Protein AF-A0A353V3N3-F1 (afdb_monomer)

Foldseek 3Di:
DCCVVCLVVCVVVVHAAEDEDEPQPDDPCLPVVQVVQDQVPDPDDAWFRDHDDDRPNYHYAYVQNVLCVVQVWHKDFDDKADDDPSPIDTDMDIDDDPVSVVVVVVVVVVPPPPDDDDDDDDFLLDDFDPPDDPPDPVVRPPDPRTPSHNPDLVRDDPVPHPD

Mean predicted aligned error: 7.33 Å

Sequence (163 aa):
GTIGWSFGILSARGSHLIVPVGLEKLVPSVRDAARSCGQDTFYYCQGIKIGMIPVMNARVVTELDAFRILFDLEAVHVGGGGSSDSEGAVVVVASGDRERLDRAIALIESIKGEIALRPAKSLCTNCLPTILPANDEAARREVDSCMYRGKAEDELPPFMRGA

Solvent-accessible surface area (backbone atoms only — not comparable to full-atom values): 10470 Å² total; per-residue (Å²): 118,71,60,78,77,44,47,66,58,41,59,75,68,67,51,88,43,72,41,83,43,61,72,59,75,65,63,96,52,56,72,59,52,31,74,70,29,45,44,89,72,60,92,76,58,98,41,70,52,54,66,48,82,78,79,76,81,51,46,77,40,37,64,49,49,46,38,34,74,76,45,72,28,53,52,44,84,76,47,70,53,60,73,89,87,68,77,43,36,74,43,70,52,74,50,73,56,67,73,39,50,54,54,50,48,55,54,49,64,73,59,61,84,66,81,77,83,80,83,83,78,70,54,41,59,74,55,71,71,90,82,60,69,94,82,51,75,71,70,68,75,74,64,89,49,36,87,50,61,62,39,52,70,89,73,44,59,77,92,67,44,92,121

Nearest PDB structures (foldseek):
  4rww-assembly1_C  TM=6.274E-01  e=1.328E+00  Listeria monocytogenes EGD-e
  4rww-assembly1_A  TM=5.357E-01  e=1.243E+00  Listeria monocytogenes EGD-e
  1nn5-assembly1_A-2  TM=2.686E-01  e=8.490E+00  Homo sapiens
  1e98-assembly1_A-2  TM=2.685E-01  e=8.490E+00  Homo sapiens

pLDDT: mean 85.58, std 12.61, range [47.91, 98.25]

Structure (mmCIF, N/CA/C/O backbone):
data_AF-A0A353V3N3-F1
#
_entry.id   AF-A0A353V3N3-F1
#
loop_
_atom_site.group_PDB
_atom_site.id
_atom_site.type_symbol
_atom_site.label_atom_id
_atom_site.label_alt_id
_atom_site.label_comp_id
_atom_site.label_asym_id
_atom_site.label_entity_id
_atom_site.label_seq_id
_atom_site.pdbx_PDB_ins_code
_atom_site.Cartn_x
_atom_site.Cartn_y
_atom_site.Cartn_z
_atom_site.occupancy
_atom_site.B_iso_or_equiv
_atom_site.auth_seq_id
_atom_s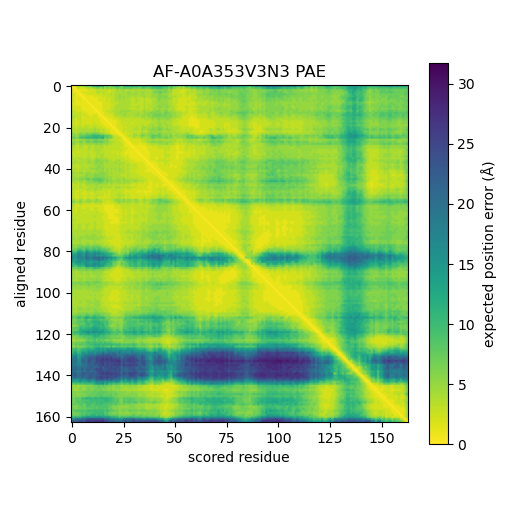ite.auth_comp_id
_atom_site.auth_asym_id
_atom_site.auth_atom_id
_atom_site.pdbx_PDB_model_num
ATOM 1 N N . GLY A 1 1 ? 13.397 -6.580 -2.408 1.00 65.06 1 GLY A N 1
ATOM 2 C CA . GLY A 1 1 ? 12.859 -6.808 -1.049 1.00 65.06 1 GLY A CA 1
ATOM 3 C C . GLY A 1 1 ? 13.120 -8.237 -0.609 1.00 65.06 1 GLY A C 1
ATOM 4 O O . GLY A 1 1 ? 13.292 -9.097 -1.466 1.00 65.06 1 GLY A O 1
ATOM 5 N N . THR A 1 2 ? 13.136 -8.502 0.698 1.00 82.88 2 THR A N 1
ATOM 6 C CA . THR A 1 2 ? 13.383 -9.839 1.283 1.00 82.88 2 THR A CA 1
ATOM 7 C C . THR A 1 2 ? 12.359 -10.889 0.850 1.00 82.88 2 THR A C 1
ATOM 9 O O . THR A 1 2 ? 12.711 -12.054 0.695 1.00 82.88 2 THR A O 1
ATOM 12 N N . ILE A 1 3 ? 11.116 -10.482 0.563 1.00 89.12 3 ILE A N 1
ATOM 13 C CA . ILE A 1 3 ? 10.049 -11.396 0.132 1.00 89.12 3 ILE A CA 1
ATOM 14 C C . ILE A 1 3 ? 10.410 -12.205 -1.120 1.00 89.12 3 ILE A C 1
ATOM 16 O O . ILE A 1 3 ? 10.065 -13.379 -1.185 1.00 89.12 3 ILE A O 1
ATOM 20 N N . GLY A 1 4 ? 11.167 -11.636 -2.067 1.00 86.69 4 GLY A N 1
ATOM 21 C CA . GLY A 1 4 ? 11.597 -12.356 -3.272 1.00 86.69 4 GLY A CA 1
ATOM 22 C C . GLY A 1 4 ? 12.472 -13.577 -2.965 1.00 86.69 4 GLY A C 1
ATOM 23 O O . GLY A 1 4 ? 12.375 -14.584 -3.655 1.00 86.69 4 GLY A O 1
ATOM 24 N N . TRP A 1 5 ? 13.260 -13.520 -1.886 1.00 86.94 5 TRP A N 1
ATOM 25 C CA . TRP A 1 5 ? 14.090 -14.636 -1.420 1.00 86.94 5 TRP A CA 1
ATOM 26 C C . TRP A 1 5 ? 13.285 -15.680 -0.638 1.00 86.94 5 TRP A C 1
ATOM 28 O O . TRP A 1 5 ? 13.573 -16.872 -0.710 1.00 86.94 5 TRP A O 1
ATOM 38 N N . SER A 1 6 ? 12.264 -15.245 0.101 1.00 90.44 6 SER A N 1
ATOM 39 C CA . SER A 1 6 ? 11.518 -16.107 1.028 1.00 90.44 6 SER A CA 1
ATOM 40 C C . SER A 1 6 ? 10.253 -16.725 0.428 1.00 90.44 6 SER A C 1
ATOM 42 O O . SER A 1 6 ? 9.777 -17.740 0.936 1.00 90.44 6 SER A O 1
ATOM 44 N N . PHE A 1 7 ? 9.686 -16.142 -0.632 1.00 91.19 7 PHE A N 1
ATOM 45 C CA . PHE A 1 7 ? 8.352 -16.495 -1.131 1.00 91.19 7 PHE A CA 1
ATOM 46 C C . PHE A 1 7 ? 8.221 -17.970 -1.530 1.00 91.19 7 PHE A C 1
ATOM 48 O O . PHE A 1 7 ? 7.246 -18.618 -1.147 1.00 91.19 7 PHE A O 1
ATOM 55 N N . GLY A 1 8 ? 9.217 -18.525 -2.229 1.00 91.25 8 GLY A N 1
ATOM 56 C CA . GLY A 1 8 ? 9.217 -19.941 -2.611 1.00 91.25 8 GLY A CA 1
ATOM 57 C C . GLY A 1 8 ? 9.209 -20.877 -1.399 1.00 91.25 8 GLY A C 1
ATOM 58 O O . GLY A 1 8 ? 8.432 -21.828 -1.359 1.00 91.25 8 GLY A O 1
ATOM 59 N N . ILE A 1 9 ? 10.007 -20.564 -0.371 1.00 92.88 9 ILE A N 1
ATOM 60 C CA . ILE A 1 9 ? 10.095 -21.354 0.868 1.00 92.88 9 ILE A CA 1
ATOM 61 C C . ILE A 1 9 ? 8.772 -21.299 1.639 1.00 92.88 9 ILE A C 1
ATOM 63 O O . ILE A 1 9 ? 8.261 -22.334 2.065 1.00 92.88 9 ILE A O 1
ATOM 67 N N . LEU A 1 10 ? 8.213 -20.098 1.813 1.00 92.88 10 LEU A N 1
ATOM 68 C CA . LEU A 1 10 ? 6.949 -19.891 2.524 1.00 92.88 10 LEU A CA 1
ATOM 69 C C . LEU A 1 10 ? 5.793 -20.617 1.827 1.00 92.88 10 LEU A C 1
ATOM 71 O O . LEU A 1 10 ? 5.006 -21.293 2.490 1.00 92.88 10 LEU A O 1
ATOM 75 N N . SER A 1 11 ? 5.743 -20.526 0.494 1.00 91.31 11 SER A N 1
ATOM 76 C CA . SER A 1 11 ? 4.727 -21.186 -0.330 1.00 91.31 11 SER A CA 1
ATOM 77 C C . SER A 1 11 ? 4.845 -22.707 -0.255 1.00 91.31 11 SER A C 1
ATOM 79 O O . SER A 1 11 ? 3.857 -23.382 0.014 1.00 91.31 11 SER A O 1
ATOM 81 N N . ALA A 1 12 ? 6.056 -23.253 -0.415 1.00 93.94 12 ALA A N 1
ATOM 82 C CA . ALA A 1 12 ? 6.297 -24.696 -0.367 1.00 93.94 12 ALA A CA 1
ATOM 83 C C . ALA A 1 12 ? 5.957 -25.312 1.000 1.00 93.94 12 ALA A C 1
ATOM 85 O O . ALA A 1 12 ? 5.525 -26.459 1.075 1.00 93.94 12 ALA A O 1
ATOM 86 N N . ARG A 1 13 ? 6.136 -24.550 2.085 1.00 94.31 13 ARG A N 1
ATOM 87 C CA . ARG A 1 13 ? 5.818 -24.990 3.451 1.00 94.31 13 ARG A CA 1
ATOM 88 C C . ARG A 1 13 ? 4.357 -24.777 3.849 1.00 94.31 13 ARG A C 1
ATOM 90 O O . ARG A 1 13 ? 3.992 -25.170 4.951 1.00 94.31 13 ARG A O 1
ATOM 97 N N . GLY A 1 14 ? 3.545 -24.119 3.020 1.00 91.75 14 GLY A N 1
ATOM 98 C CA . GLY A 1 14 ? 2.171 -23.758 3.383 1.00 91.75 14 GLY A CA 1
ATOM 99 C C . GLY A 1 14 ? 2.095 -22.786 4.568 1.00 91.75 14 GLY A C 1
ATOM 100 O O . GLY A 1 14 ? 1.180 -22.873 5.379 1.00 91.75 14 GLY A O 1
ATOM 101 N N . SER A 1 15 ? 3.074 -21.885 4.708 1.00 92.56 15 SER A N 1
ATOM 102 C CA . SER A 1 15 ? 3.115 -20.938 5.831 1.00 92.56 15 SER A CA 1
ATOM 103 C C . SER A 1 15 ? 1.974 -19.919 5.754 1.00 92.56 15 SER A C 1
ATOM 105 O O . SER A 1 15 ? 1.699 -19.364 4.689 1.00 92.56 15 SER A O 1
ATOM 107 N N . HIS A 1 16 ? 1.355 -19.610 6.896 1.00 92.94 16 HIS A N 1
ATOM 108 C CA . HIS A 1 16 ? 0.362 -18.538 7.004 1.00 92.94 16 HIS A CA 1
ATOM 109 C C . HIS A 1 16 ? 1.052 -17.171 7.035 1.00 92.94 16 HIS A C 1
ATOM 111 O O . HIS A 1 16 ? 1.404 -16.655 8.094 1.00 92.94 16 HIS A O 1
ATOM 117 N N . LEU A 1 17 ? 1.273 -16.594 5.856 1.00 93.00 17 LEU A N 1
ATOM 118 C CA . LEU A 1 17 ? 1.915 -15.294 5.715 1.00 93.00 17 LEU A CA 1
ATOM 119 C C . LEU A 1 17 ? 0.907 -14.165 5.969 1.00 93.00 17 LEU A C 1
ATOM 121 O O . LEU A 1 17 ? -0.080 -14.043 5.246 1.00 93.00 17 LEU A O 1
ATOM 125 N N . ILE A 1 18 ? 1.173 -13.324 6.968 1.00 93.94 18 ILE A N 1
ATOM 126 C CA . ILE A 1 18 ? 0.438 -12.077 7.211 1.00 93.94 18 ILE A CA 1
ATOM 127 C C . ILE A 1 18 ? 1.280 -10.926 6.670 1.00 93.94 18 ILE A C 1
ATOM 129 O O . ILE A 1 18 ? 2.464 -10.829 6.990 1.00 93.94 18 ILE A O 1
ATOM 133 N N . VAL A 1 19 ? 0.679 -10.071 5.844 1.00 92.69 19 VAL A N 1
ATOM 134 C CA . VAL A 1 19 ? 1.364 -8.931 5.227 1.00 92.69 19 VAL A CA 1
ATOM 135 C C . VAL A 1 19 ? 0.638 -7.651 5.627 1.00 92.69 19 VAL A C 1
ATOM 137 O O . VAL A 1 19 ? -0.490 -7.443 5.168 1.00 92.69 19 VAL A O 1
ATOM 140 N N . PRO A 1 20 ? 1.247 -6.796 6.469 1.00 92.50 20 PRO A N 1
ATOM 141 C CA . PRO A 1 20 ? 0.730 -5.457 6.680 1.00 92.50 20 PRO A CA 1
ATOM 142 C C . PRO A 1 20 ? 0.895 -4.660 5.383 1.00 92.50 20 PRO A C 1
ATOM 144 O O . PRO A 1 20 ? 1.979 -4.639 4.795 1.00 92.50 20 PRO A O 1
ATOM 147 N N . VAL A 1 21 ? -0.185 -4.043 4.914 1.00 90.56 21 VAL A N 1
ATOM 148 C CA . VAL A 1 21 ? -0.184 -3.213 3.707 1.00 90.56 21 VAL A CA 1
ATOM 149 C C . VAL A 1 21 ? -0.812 -1.884 4.057 1.00 90.56 21 VAL A C 1
ATOM 151 O O . VAL A 1 21 ? -1.990 -1.838 4.401 1.00 90.56 21 VAL A O 1
ATOM 154 N N . GLY A 1 22 ? -0.012 -0.830 3.949 1.00 89.94 22 GLY A N 1
ATOM 155 C CA . GLY A 1 22 ? -0.508 0.522 4.101 1.00 89.94 22 GLY A CA 1
ATOM 156 C C . GLY A 1 22 ? -1.373 0.931 2.910 1.00 89.94 22 GLY A C 1
ATOM 157 O O . GLY A 1 22 ? -1.076 0.600 1.751 1.00 89.94 22 GLY A O 1
ATOM 158 N N . LEU A 1 23 ? -2.477 1.617 3.193 1.00 91.31 23 LEU A N 1
ATOM 159 C CA . LEU A 1 23 ? -3.432 2.063 2.180 1.00 91.31 23 LEU A CA 1
ATOM 160 C C . LEU A 1 23 ? -2.858 3.134 1.237 1.00 91.31 23 LEU A C 1
ATOM 162 O O . LEU A 1 23 ? -3.406 3.332 0.152 1.00 91.31 23 LEU A O 1
ATOM 166 N N . GLU A 1 24 ? -1.737 3.774 1.582 1.00 87.25 24 GLU A N 1
ATOM 167 C CA . GLU A 1 24 ? -1.011 4.708 0.712 1.00 87.25 24 GLU A CA 1
ATOM 168 C C . GLU A 1 24 ? -0.352 4.012 -0.486 1.00 87.25 24 GLU A C 1
ATOM 170 O O . GLU A 1 24 ? -0.141 4.630 -1.528 1.00 87.25 24 GLU A O 1
ATOM 175 N N . LYS A 1 25 ? -0.066 2.710 -0.366 1.00 79.19 25 LYS A N 1
ATOM 176 C CA . LYS A 1 25 ? 0.526 1.869 -1.423 1.00 79.19 25 LYS A CA 1
ATOM 177 C C . LYS A 1 25 ? -0.513 0.969 -2.105 1.00 79.19 25 LYS A C 1
ATOM 179 O O . LYS A 1 25 ? -0.161 -0.049 -2.706 1.00 79.19 25 LYS A O 1
ATOM 184 N N . LEU A 1 26 ? -1.799 1.312 -2.000 1.00 82.81 26 LEU A N 1
ATOM 185 C CA . LEU A 1 26 ? -2.898 0.490 -2.498 1.00 82.81 26 LEU A CA 1
ATOM 186 C C . 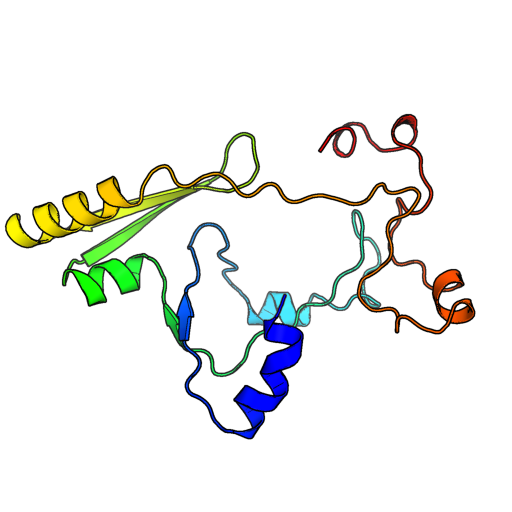LEU A 1 26 ? -2.874 0.355 -4.029 1.00 82.81 26 LEU A C 1
ATOM 188 O O . LEU A 1 26 ? -2.976 1.334 -4.764 1.00 82.81 26 LEU A O 1
ATOM 192 N N . VAL A 1 27 ? -2.851 -0.892 -4.506 1.00 88.75 27 VAL A N 1
ATOM 193 C CA . VAL A 1 27 ? -3.125 -1.249 -5.905 1.00 88.75 27 VAL A CA 1
ATOM 194 C C . VAL A 1 27 ? -4.519 -1.885 -5.969 1.00 88.75 27 VAL A C 1
ATOM 196 O O . VAL A 1 27 ? -4.665 -3.037 -5.557 1.00 88.75 27 VAL A O 1
ATOM 199 N N . PRO A 1 28 ? -5.551 -1.189 -6.487 1.00 86.75 28 PRO A N 1
ATOM 200 C CA . PRO A 1 28 ? -6.933 -1.683 -6.449 1.00 86.75 28 PRO A CA 1
ATOM 201 C C . PRO A 1 28 ? -7.145 -3.014 -7.184 1.00 86.75 28 PRO A C 1
ATOM 203 O O . PRO A 1 28 ? -7.986 -3.819 -6.792 1.00 86.75 28 PRO A O 1
ATOM 206 N N . SER A 1 29 ? -6.373 -3.266 -8.245 1.00 91.69 29 SER A N 1
ATOM 207 C CA . SER A 1 29 ? -6.508 -4.431 -9.126 1.00 91.69 29 SER A CA 1
ATOM 208 C C . SER A 1 29 ? -5.196 -5.213 -9.254 1.00 91.69 29 SER A C 1
ATOM 210 O O . SER A 1 29 ? -4.657 -5.394 -10.344 1.00 91.69 29 SER A O 1
ATOM 212 N N . VAL A 1 30 ? -4.678 -5.730 -8.131 1.00 91.06 30 VAL A N 1
ATOM 213 C CA . VAL A 1 30 ? -3.390 -6.463 -8.070 1.00 91.06 30 VAL A CA 1
ATOM 214 C C . VAL A 1 30 ? -3.260 -7.539 -9.156 1.00 91.06 30 VAL A C 1
ATOM 216 O O . VAL A 1 30 ? -2.209 -7.667 -9.779 1.00 91.06 30 VAL A O 1
ATOM 219 N N . ARG A 1 31 ? -4.324 -8.310 -9.415 1.00 91.19 31 ARG A N 1
ATOM 220 C CA . ARG A 1 31 ? -4.304 -9.387 -10.418 1.00 91.19 31 ARG A CA 1
ATOM 221 C C . ARG A 1 31 ? -4.094 -8.863 -11.838 1.00 91.19 31 ARG A C 1
ATOM 223 O O . ARG A 1 31 ? -3.344 -9.470 -12.600 1.00 91.19 31 ARG A O 1
ATOM 230 N N . ASP A 1 32 ? -4.757 -7.771 -12.194 1.00 94.81 32 ASP A N 1
ATOM 231 C CA . ASP A 1 32 ? -4.674 -7.207 -13.541 1.00 94.81 32 ASP A CA 1
ATOM 232 C C . ASP A 1 32 ? -3.382 -6.410 -13.721 1.00 94.81 32 ASP A C 1
ATOM 234 O O . ASP A 1 32 ? -2.738 -6.523 -14.765 1.00 94.81 32 ASP A O 1
ATOM 238 N N . ALA A 1 33 ? -2.928 -5.720 -12.671 1.00 93.75 33 ALA A N 1
ATOM 239 C CA . ALA A 1 33 ? -1.601 -5.118 -12.625 1.00 93.75 33 ALA A CA 1
ATOM 240 C C . ALA A 1 33 ? -0.500 -6.175 -12.841 1.00 93.75 33 ALA A C 1
ATOM 242 O O . ALA A 1 33 ? 0.350 -5.999 -13.708 1.00 93.75 33 ALA A O 1
ATOM 243 N N . ALA A 1 34 ? -0.564 -7.324 -12.153 1.00 93.81 34 ALA A N 1
ATOM 244 C CA . ALA A 1 34 ? 0.404 -8.411 -12.333 1.00 93.81 34 ALA A CA 1
ATOM 245 C C . ALA A 1 34 ? 0.435 -8.945 -13.772 1.00 93.81 34 ALA A C 1
ATOM 247 O O . ALA A 1 34 ? 1.503 -9.166 -14.331 1.00 93.81 34 ALA A O 1
ATOM 248 N N . ARG A 1 35 ? -0.738 -9.131 -14.389 1.00 93.75 35 ARG A N 1
ATOM 249 C CA . ARG A 1 35 ? -0.853 -9.603 -15.780 1.00 93.75 35 ARG A CA 1
ATOM 250 C C . ARG A 1 35 ? -0.311 -8.611 -16.802 1.00 93.75 35 ARG A C 1
ATOM 252 O O . ARG A 1 35 ? 0.132 -9.030 -17.864 1.00 93.75 35 ARG A O 1
ATOM 259 N N . SER A 1 36 ? -0.380 -7.322 -16.488 1.00 93.81 36 SER A N 1
ATOM 260 C CA . SER A 1 36 ? 0.045 -6.244 -17.385 1.00 93.81 36 SER A CA 1
ATOM 261 C C . SER A 1 36 ? 1.539 -5.927 -17.261 1.00 93.81 36 SER A C 1
ATOM 263 O O . SER A 1 36 ? 2.093 -5.246 -18.119 1.00 93.81 36 SER A O 1
ATOM 265 N N . CYS A 1 37 ? 2.195 -6.416 -16.205 1.00 91.62 37 CYS A N 1
ATOM 266 C CA . CYS A 1 37 ? 3.576 -6.087 -15.871 1.00 91.62 37 CYS A CA 1
ATOM 267 C C . CYS A 1 37 ? 4.547 -7.233 -16.185 1.00 91.62 37 CYS A C 1
ATOM 269 O O . CYS A 1 37 ? 4.905 -8.022 -15.305 1.00 91.62 37 CYS A O 1
ATOM 271 N N . GLY A 1 38 ? 5.022 -7.273 -17.433 1.00 89.38 38 GLY A N 1
ATOM 272 C CA . GLY A 1 38 ? 6.161 -8.078 -17.875 1.00 89.38 38 GLY A CA 1
ATOM 273 C C . GLY A 1 38 ? 7.304 -7.177 -18.344 1.00 89.38 38 GLY A C 1
ATOM 274 O O . GLY A 1 38 ? 7.132 -6.380 -19.262 1.00 89.38 38 GLY A O 1
ATOM 275 N N . GLN A 1 39 ? 8.486 -7.301 -17.738 1.00 88.12 39 GLN A N 1
ATOM 276 C CA . GLN A 1 39 ? 9.615 -6.406 -18.037 1.00 88.12 39 GLN A CA 1
ATOM 277 C C . GLN A 1 39 ? 10.009 -6.399 -19.528 1.00 88.12 39 GLN A C 1
ATOM 279 O O . GLN A 1 39 ? 10.385 -5.356 -20.051 1.00 88.12 39 GLN A O 1
ATOM 284 N N . ASP A 1 40 ? 9.842 -7.524 -20.227 1.00 87.75 40 ASP A N 1
ATOM 285 C CA . ASP A 1 40 ? 10.186 -7.670 -21.648 1.00 87.75 40 ASP A CA 1
ATOM 286 C C . ASP A 1 40 ? 9.001 -7.404 -22.592 1.00 87.75 40 ASP A C 1
ATOM 288 O O . ASP A 1 40 ? 9.148 -7.462 -23.810 1.00 87.75 40 ASP A O 1
ATOM 292 N N . THR A 1 41 ? 7.812 -7.113 -22.055 1.00 90.31 41 THR A N 1
ATOM 293 C CA . THR A 1 41 ? 6.585 -6.943 -22.852 1.00 90.31 41 THR A CA 1
ATOM 294 C C . THR A 1 41 ? 6.231 -5.482 -23.112 1.00 90.31 41 THR A C 1
ATOM 296 O O . THR A 1 41 ? 5.299 -5.196 -23.862 1.00 90.31 41 THR A O 1
ATOM 299 N N . PHE A 1 42 ? 6.935 -4.536 -22.487 1.00 90.88 42 PHE A N 1
ATOM 300 C CA . PHE A 1 42 ? 6.639 -3.115 -22.634 1.00 90.88 42 PHE A CA 1
ATOM 301 C C . PHE A 1 42 ? 7.217 -2.527 -23.922 1.00 90.88 42 PHE A C 1
ATOM 303 O O . PHE A 1 42 ? 8.420 -2.600 -24.165 1.00 90.88 42 PHE A O 1
ATOM 310 N N . TYR A 1 43 ? 6.370 -1.833 -24.685 1.00 91.44 43 TYR A N 1
ATOM 311 C CA . TYR A 1 43 ? 6.808 -0.963 -25.782 1.00 91.44 43 TYR A CA 1
ATOM 312 C C . TYR A 1 43 ? 7.537 0.289 -25.266 1.00 91.44 43 TYR A C 1
ATOM 314 O O . TYR A 1 43 ? 8.541 0.714 -25.829 1.00 91.44 43 TYR A O 1
ATOM 322 N N . TYR A 1 44 ? 7.038 0.873 -24.174 1.00 90.94 44 TYR A N 1
ATOM 323 C CA . TYR A 1 44 ? 7.575 2.088 -23.571 1.00 90.94 44 TYR A CA 1
ATOM 324 C C . TYR A 1 44 ? 7.496 1.998 -22.047 1.00 90.94 44 TYR A C 1
ATOM 326 O O . TYR A 1 44 ? 6.479 1.577 -21.499 1.00 90.94 44 TYR A O 1
ATOM 334 N N . CYS A 1 45 ? 8.566 2.405 -21.365 1.00 89.31 45 CYS A N 1
ATOM 335 C CA . CYS A 1 45 ? 8.627 2.483 -19.911 1.00 89.31 45 CYS A CA 1
ATOM 336 C C . CYS A 1 45 ? 9.461 3.701 -19.507 1.00 89.31 45 CYS A C 1
ATOM 338 O O . CYS A 1 45 ? 10.583 3.879 -19.987 1.00 89.31 45 CYS A O 1
ATOM 340 N N . GLN A 1 46 ? 8.920 4.539 -18.624 1.00 88.00 46 GLN A N 1
ATOM 341 C CA . GLN A 1 46 ? 9.659 5.665 -18.061 1.00 88.00 46 GLN A CA 1
ATOM 342 C C . GLN A 1 46 ? 10.601 5.154 -16.972 1.00 88.00 46 GLN A C 1
ATOM 344 O O . GLN A 1 46 ? 10.217 5.005 -15.816 1.00 88.00 46 GLN A O 1
ATOM 349 N N . GLY A 1 47 ? 11.848 4.888 -17.356 1.00 86.94 47 GLY A N 1
ATOM 350 C CA . GLY A 1 47 ? 12.863 4.351 -16.454 1.00 86.94 47 GLY A CA 1
ATOM 351 C C . GLY A 1 47 ? 13.059 2.851 -16.627 1.00 86.94 47 GLY A C 1
ATOM 352 O O . GLY A 1 47 ? 13.095 2.354 -17.752 1.00 86.94 47 GLY A O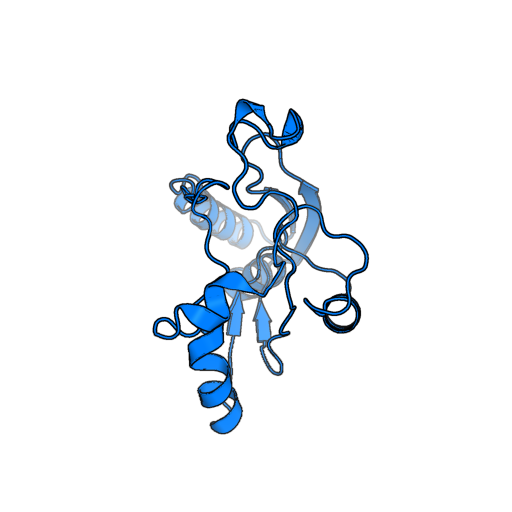 1
ATOM 353 N N . ILE A 1 48 ? 13.275 2.153 -15.511 1.00 86.44 48 ILE A N 1
ATOM 354 C CA . ILE A 1 48 ? 13.591 0.724 -15.510 1.00 86.44 48 ILE A CA 1
ATOM 355 C C . ILE A 1 48 ? 12.326 -0.080 -15.818 1.00 86.44 48 ILE A C 1
ATOM 357 O O . ILE A 1 48 ? 11.311 0.081 -15.144 1.00 86.44 48 ILE A O 1
ATOM 361 N N . LYS A 1 49 ? 12.408 -0.986 -16.793 1.00 87.94 49 LYS A N 1
ATOM 362 C CA . LYS A 1 49 ? 11.360 -1.976 -17.066 1.00 87.94 49 LYS A CA 1
ATOM 363 C C . LYS A 1 49 ? 11.258 -2.948 -15.886 1.00 87.94 49 LYS A C 1
ATOM 365 O O . LYS A 1 49 ? 12.264 -3.529 -15.482 1.00 87.94 49 LYS A O 1
ATOM 370 N N . ILE A 1 50 ? 10.055 -3.133 -15.338 1.00 87.88 50 ILE A N 1
ATOM 371 C CA . ILE A 1 50 ? 9.822 -3.971 -14.149 1.00 87.88 50 ILE A CA 1
ATOM 372 C C . ILE A 1 50 ? 8.850 -5.123 -14.413 1.00 87.88 50 ILE A C 1
ATOM 374 O O . ILE A 1 50 ? 7.892 -4.998 -15.167 1.00 87.88 50 ILE A O 1
ATOM 378 N N . GLY A 1 51 ? 9.066 -6.252 -13.744 1.00 89.62 51 GLY A N 1
ATOM 379 C CA . GLY A 1 51 ? 8.048 -7.290 -13.586 1.00 89.62 51 GLY A CA 1
ATOM 380 C C . GLY A 1 51 ? 7.296 -7.122 -12.267 1.00 89.62 51 GLY A C 1
ATOM 381 O O . GLY A 1 51 ? 7.827 -6.552 -11.312 1.00 89.62 51 GLY A O 1
ATOM 382 N N . MET A 1 52 ? 6.079 -7.655 -12.188 1.00 91.19 52 MET A N 1
ATOM 383 C CA . MET A 1 52 ? 5.303 -7.690 -10.947 1.00 91.19 52 MET A CA 1
ATOM 384 C C . MET A 1 52 ? 5.036 -9.133 -10.523 1.00 91.19 52 MET A C 1
ATOM 386 O O . MET A 1 52 ? 4.416 -9.902 -11.252 1.00 91.19 52 MET A O 1
ATOM 390 N N . ILE A 1 53 ? 5.475 -9.492 -9.315 1.00 90.62 53 ILE A N 1
ATOM 391 C CA . ILE A 1 53 ? 5.220 -10.806 -8.716 1.00 90.62 53 ILE A CA 1
ATOM 392 C C . ILE A 1 53 ? 4.212 -10.619 -7.577 1.00 90.62 53 ILE A C 1
ATOM 394 O O . ILE A 1 53 ? 4.587 -10.092 -6.526 1.00 90.62 53 ILE A O 1
ATOM 398 N N . PRO A 1 54 ? 2.939 -11.018 -7.751 1.00 89.94 54 PRO A N 1
ATOM 399 C CA . PRO A 1 54 ? 1.977 -10.976 -6.662 1.00 89.94 54 PRO A CA 1
ATOM 400 C C . PRO A 1 54 ? 2.304 -12.064 -5.631 1.00 89.94 54 PRO A C 1
ATOM 402 O O . PRO A 1 54 ? 2.532 -13.226 -5.975 1.00 89.94 54 PRO A O 1
ATOM 405 N N . VAL A 1 55 ? 2.300 -11.694 -4.350 1.00 90.62 55 VAL A N 1
ATOM 406 C CA . VAL A 1 55 ? 2.444 -12.651 -3.247 1.00 90.62 55 VAL A CA 1
ATOM 407 C C . VAL A 1 55 ? 1.114 -13.372 -3.064 1.00 90.62 55 VAL A C 1
ATOM 409 O O . VAL A 1 55 ? 0.161 -12.835 -2.502 1.00 90.62 55 VAL A O 1
ATOM 412 N N . MET A 1 56 ? 1.049 -14.598 -3.568 1.00 85.00 56 MET A N 1
ATOM 413 C CA . MET A 1 56 ? -0.141 -15.436 -3.456 1.00 85.00 56 MET A CA 1
ATOM 414 C C . MET A 1 56 ? -0.254 -16.025 -2.043 1.00 85.00 56 MET A C 1
ATOM 416 O O . MET A 1 56 ? 0.755 -16.291 -1.394 1.00 85.00 56 MET A O 1
ATOM 420 N N . ASN A 1 57 ? -1.485 -16.260 -1.580 1.00 84.75 57 ASN A N 1
ATOM 421 C CA . ASN A 1 57 ? -1.791 -16.884 -0.283 1.00 84.75 57 ASN A CA 1
ATOM 422 C C . ASN A 1 57 ? -1.377 -16.078 0.970 1.00 84.75 57 ASN A C 1
ATOM 424 O O . ASN A 1 57 ? -1.321 -16.624 2.072 1.00 84.75 57 ASN A O 1
ATOM 428 N N . ALA A 1 58 ? -1.106 -14.780 0.821 1.00 91.19 58 ALA A N 1
ATOM 429 C CA . ALA A 1 58 ? -0.915 -13.874 1.948 1.00 91.19 58 ALA A CA 1
ATOM 430 C C . ALA A 1 58 ? -2.256 -13.361 2.491 1.00 91.19 58 ALA A C 1
ATOM 432 O O . ALA A 1 58 ? -3.151 -12.990 1.729 1.00 91.19 58 ALA A O 1
ATOM 433 N N . ARG A 1 59 ? -2.368 -13.264 3.818 1.00 93.50 59 ARG A N 1
ATOM 434 C CA . ARG A 1 59 ? -3.423 -12.500 4.484 1.00 93.50 59 ARG A CA 1
ATOM 435 C C . ARG A 1 59 ? -2.980 -11.047 4.592 1.00 93.50 59 ARG A C 1
ATOM 437 O O . ARG A 1 59 ? -2.104 -10.724 5.393 1.00 93.50 59 ARG A O 1
ATOM 444 N N . VAL A 1 60 ? -3.595 -10.189 3.790 1.00 92.56 60 VAL A N 1
ATOM 445 C CA . VAL A 1 60 ? -3.396 -8.741 3.879 1.00 92.56 60 VAL A CA 1
ATOM 446 C C . VAL A 1 60 ? -4.073 -8.218 5.144 1.00 92.56 60 VAL A C 1
ATOM 448 O O . VAL A 1 60 ? -5.191 -8.623 5.464 1.00 92.56 60 VAL A O 1
ATOM 451 N N . VAL A 1 61 ? -3.373 -7.347 5.865 1.00 95.44 61 VAL A N 1
ATOM 452 C CA . VAL A 1 61 ? -3.901 -6.584 6.999 1.00 95.44 61 VAL A CA 1
ATOM 453 C C . VAL A 1 61 ? -3.627 -5.117 6.711 1.00 95.44 61 VAL A C 1
ATOM 455 O O . VAL A 1 61 ? -2.472 -4.722 6.569 1.00 95.44 61 VAL A O 1
ATOM 458 N N . THR A 1 62 ? -4.687 -4.330 6.590 1.00 95.25 62 THR A N 1
ATOM 459 C CA . THR A 1 62 ? -4.600 -2.878 6.369 1.00 95.25 62 THR A CA 1
ATOM 460 C C . THR A 1 62 ? -4.750 -2.110 7.679 1.00 95.25 62 THR A C 1
ATOM 462 O O . THR A 1 62 ? -5.065 -2.695 8.717 1.00 95.25 62 THR A O 1
ATOM 465 N N . GLU A 1 63 ? -4.589 -0.791 7.653 1.00 94.38 63 GLU A N 1
ATOM 466 C CA . GLU A 1 63 ? -4.875 0.069 8.803 1.00 94.38 63 GLU A CA 1
ATOM 467 C C . GLU A 1 63 ? -6.322 -0.096 9.285 1.00 94.38 63 GLU A C 1
ATOM 469 O O . GLU A 1 63 ? -6.563 -0.119 10.489 1.00 94.38 63 GLU A O 1
ATOM 474 N N . LEU A 1 64 ? -7.283 -0.297 8.375 1.00 96.12 64 LEU A N 1
ATOM 475 C CA . LEU A 1 64 ? -8.689 -0.527 8.740 1.00 96.12 64 LEU A CA 1
ATOM 476 C C . LEU A 1 64 ? -8.856 -1.830 9.530 1.00 96.12 64 LEU A C 1
ATOM 478 O O . LEU A 1 64 ? -9.563 -1.875 10.538 1.00 96.12 64 LEU A O 1
ATOM 482 N N . ASP A 1 65 ? -8.157 -2.888 9.110 1.00 96.75 65 ASP A N 1
ATOM 483 C CA . ASP A 1 65 ? -8.109 -4.136 9.867 1.00 96.75 65 ASP A CA 1
ATOM 484 C C . ASP A 1 65 ? -7.419 -3.949 11.214 1.00 96.75 65 ASP A C 1
ATOM 486 O O . ASP A 1 65 ? -7.868 -4.527 12.200 1.00 96.75 65 ASP A O 1
ATOM 490 N N . ALA A 1 66 ? -6.358 -3.142 11.279 1.00 96.00 66 ALA A N 1
ATOM 491 C CA . ALA A 1 66 ? -5.658 -2.853 12.524 1.00 96.00 66 ALA A CA 1
ATOM 492 C C . ALA A 1 66 ? -6.571 -2.140 13.534 1.00 96.00 66 ALA A C 1
ATOM 494 O O . ALA A 1 66 ? -6.612 -2.554 14.692 1.00 96.00 66 ALA A O 1
ATOM 495 N N . PHE A 1 67 ? -7.367 -1.151 13.104 1.00 97.38 67 PHE A N 1
ATOM 496 C CA . PHE A 1 67 ? -8.367 -0.499 13.961 1.00 97.38 67 PHE A CA 1
ATOM 497 C C . PHE A 1 67 ? -9.360 -1.505 14.550 1.00 97.38 67 PHE A C 1
ATOM 499 O O . PHE A 1 67 ? -9.610 -1.511 15.759 1.00 97.38 67 PHE A O 1
ATOM 506 N N . ARG A 1 68 ? -9.869 -2.409 13.711 1.00 97.31 68 ARG A N 1
ATOM 507 C CA . ARG A 1 68 ? -10.795 -3.461 14.134 1.00 97.31 68 ARG A CA 1
ATOM 508 C C . ARG A 1 68 ? -10.136 -4.473 15.075 1.00 97.31 68 ARG A C 1
ATOM 510 O O . ARG A 1 68 ? -10.714 -4.825 16.093 1.00 97.31 68 ARG A O 1
ATOM 517 N N . ILE A 1 69 ? -8.935 -4.951 14.754 1.00 97.19 69 ILE A N 1
ATOM 518 C CA . ILE A 1 69 ? -8.241 -6.009 15.508 1.00 97.19 69 ILE A CA 1
ATOM 519 C C . ILE A 1 69 ? -7.745 -5.502 16.867 1.00 97.19 69 ILE A C 1
ATOM 521 O O . ILE A 1 69 ? -7.850 -6.224 17.856 1.00 97.19 69 ILE A O 1
ATOM 525 N N . LEU A 1 70 ? -7.184 -4.291 16.921 1.00 96.88 70 LEU A N 1
ATOM 526 C CA . LEU A 1 70 ? -6.525 -3.769 18.121 1.00 96.88 70 LEU A CA 1
ATOM 527 C C . LEU A 1 70 ? -7.487 -3.037 19.059 1.00 96.88 70 LEU A C 1
ATOM 529 O O . LEU A 1 70 ? -7.276 -3.040 20.273 1.00 96.88 70 LEU A O 1
ATOM 533 N N . PHE A 1 71 ? -8.530 -2.405 18.516 1.00 97.44 71 PHE A N 1
ATOM 534 C CA . PHE A 1 71 ? -9.397 -1.512 19.288 1.00 97.44 71 PHE A CA 1
ATOM 535 C C . PHE A 1 71 ? -10.885 -1.846 19.202 1.00 97.44 71 PHE A C 1
ATOM 537 O O . PHE A 1 71 ? -11.655 -1.252 19.955 1.00 97.44 71 PHE A O 1
ATOM 544 N N . ASP A 1 72 ? -11.281 -2.788 18.338 1.00 97.69 72 ASP A N 1
ATOM 545 C CA . ASP A 1 72 ? -12.685 -3.094 18.035 1.00 97.69 72 ASP A CA 1
ATOM 546 C C . ASP A 1 72 ? -13.455 -1.826 17.612 1.00 97.69 72 ASP A C 1
ATOM 548 O O . ASP A 1 72 ? -14.519 -1.499 18.142 1.00 97.69 72 ASP A O 1
ATOM 552 N N . LEU A 1 73 ? -12.837 -1.060 16.702 1.00 98.19 73 LEU A N 1
ATOM 553 C CA . LEU A 1 73 ? -13.379 0.159 16.096 1.00 98.19 73 LEU A CA 1
ATOM 554 C C . LEU A 1 73 ? -13.743 -0.081 14.628 1.00 98.19 73 LEU A C 1
ATOM 556 O O . LEU A 1 73 ? -13.035 -0.793 13.910 1.00 98.19 73 LEU A O 1
ATOM 560 N N . GLU A 1 74 ? -14.812 0.568 14.170 1.00 97.56 74 GLU A N 1
ATOM 561 C CA . GLU A 1 74 ? -15.131 0.653 12.745 1.00 97.56 74 GLU A CA 1
ATOM 562 C C . GLU A 1 74 ? -14.295 1.770 12.118 1.00 97.56 74 GLU A C 1
ATOM 564 O O . GLU A 1 74 ? -14.275 2.889 12.628 1.00 97.56 74 GLU A O 1
ATOM 569 N N . ALA A 1 75 ? -13.596 1.473 11.022 1.00 97.44 75 ALA A N 1
ATOM 570 C CA . ALA A 1 75 ? -12.721 2.420 10.347 1.00 97.44 75 ALA A CA 1
ATOM 571 C C . ALA A 1 75 ? -13.023 2.478 8.848 1.00 97.44 75 ALA A C 1
ATOM 573 O O . ALA A 1 75 ? -13.131 1.449 8.181 1.00 97.44 75 ALA A O 1
ATOM 574 N N . VAL A 1 76 ? -13.105 3.697 8.317 1.00 97.31 76 VAL A N 1
ATOM 575 C CA . VAL A 1 76 ? -13.367 3.977 6.904 1.00 97.31 76 VAL A CA 1
ATOM 576 C C . VAL A 1 76 ? -12.221 4.805 6.335 1.00 97.31 76 VAL A C 1
ATOM 578 O O . VAL A 1 76 ? -11.869 5.856 6.872 1.00 97.31 76 VAL A O 1
ATOM 581 N N . HIS A 1 77 ? -11.648 4.344 5.225 1.00 95.06 77 HIS A N 1
ATOM 582 C CA . HIS A 1 77 ? -10.677 5.110 4.449 1.00 95.06 77 HIS A CA 1
ATOM 583 C C . HIS A 1 77 ? -11.411 6.212 3.674 1.00 95.06 77 HIS A C 1
ATOM 585 O O . HIS A 1 77 ? -12.229 5.911 2.807 1.00 95.06 77 HIS A O 1
ATOM 591 N N . VAL A 1 78 ? -11.147 7.480 4.001 1.00 95.38 78 VAL A N 1
ATOM 592 C CA . VAL A 1 78 ? -11.867 8.633 3.423 1.00 95.38 78 VAL A CA 1
ATOM 593 C C . VAL A 1 78 ? -11.023 9.462 2.463 1.00 95.38 78 VAL A C 1
ATOM 595 O O . VAL A 1 78 ? -11.559 10.268 1.706 1.00 95.38 78 VAL A O 1
ATOM 598 N N . GLY A 1 79 ? -9.709 9.269 2.465 1.00 90.88 79 GLY A N 1
ATOM 599 C CA . GLY A 1 79 ? -8.826 9.939 1.527 1.00 90.88 79 GLY A CA 1
ATOM 600 C C . GLY A 1 79 ? -7.406 9.419 1.620 1.00 90.88 79 GLY A C 1
ATOM 601 O O . GLY A 1 79 ? -6.966 8.975 2.675 1.00 90.88 79 GLY A O 1
ATOM 602 N N . GLY A 1 80 ? -6.685 9.526 0.515 1.00 88.75 80 GLY A N 1
ATOM 603 C CA . GLY A 1 80 ? -5.260 9.262 0.450 1.00 88.75 80 GLY A CA 1
ATOM 604 C C . GLY A 1 80 ? -4.609 10.203 -0.553 1.00 88.75 80 GLY A C 1
ATOM 605 O O . GLY A 1 80 ? -5.275 10.748 -1.434 1.00 88.75 80 GLY A O 1
ATOM 606 N N . GLY A 1 81 ? -3.313 10.426 -0.402 1.00 83.25 81 GLY A N 1
ATOM 607 C CA . GLY A 1 81 ? -2.548 11.311 -1.275 1.00 83.25 81 GLY A CA 1
ATOM 608 C C . GLY A 1 81 ? -1.199 11.650 -0.670 1.00 83.25 81 GLY A C 1
ATOM 609 O O . GLY A 1 81 ? -0.971 11.383 0.495 1.00 83.25 81 GLY A O 1
ATOM 610 N N . GLY A 1 82 ? -0.291 12.233 -1.439 1.00 75.81 82 GLY A N 1
ATOM 611 C CA . GLY A 1 82 ? 1.018 12.654 -0.945 1.00 75.81 82 GLY A CA 1
ATOM 612 C C . GLY A 1 82 ? 1.365 14.032 -1.481 1.00 75.81 82 GLY A C 1
ATOM 613 O O . GLY A 1 82 ? 1.042 14.355 -2.623 1.00 75.81 82 GLY A O 1
ATOM 614 N N . SER A 1 83 ? 2.024 14.839 -0.659 1.00 66.62 83 SER A N 1
ATOM 615 C CA . SER A 1 83 ? 2.721 16.052 -1.088 1.00 66.62 83 SER A CA 1
ATOM 616 C C . SER A 1 83 ? 4.212 15.886 -0.804 1.00 66.62 83 SER A C 1
ATOM 618 O O . SER A 1 83 ? 4.563 15.127 0.093 1.00 66.62 83 SER A O 1
ATOM 620 N N . SER A 1 84 ? 5.057 16.583 -1.567 1.00 67.56 84 SER A N 1
ATOM 621 C CA . SER A 1 84 ? 6.526 16.540 -1.482 1.00 67.56 84 SER A CA 1
ATOM 622 C C . SER A 1 84 ? 7.144 15.148 -1.698 1.00 67.56 84 SER A C 1
ATOM 624 O O . SER A 1 84 ? 7.185 14.677 -2.831 1.00 67.56 84 SER A O 1
ATOM 626 N N . ASP A 1 85 ? 7.618 14.499 -0.641 1.00 66.75 85 ASP A N 1
ATOM 627 C CA . ASP A 1 85 ? 8.584 13.391 -0.570 1.00 66.75 85 ASP A CA 1
ATOM 628 C C . ASP A 1 85 ? 8.080 12.083 -1.215 1.00 66.75 85 ASP A C 1
ATOM 630 O O . ASP A 1 85 ? 8.769 11.071 -1.218 1.00 66.75 85 ASP A O 1
ATOM 634 N N . SER A 1 86 ? 6.862 12.093 -1.766 1.00 66.75 86 SER A N 1
ATOM 635 C CA . SER A 1 86 ? 6.185 10.954 -2.401 1.00 66.75 86 SER A CA 1
ATOM 636 C C . SER A 1 86 ? 5.916 9.758 -1.477 1.00 66.75 86 SER A C 1
ATOM 638 O O 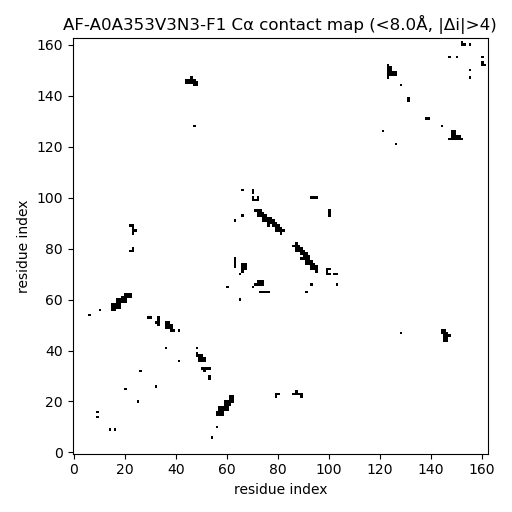. SER A 1 86 ? 5.548 8.688 -1.955 1.00 66.75 86 SER A O 1
ATOM 640 N N . GLU A 1 87 ? 6.006 9.948 -0.158 1.00 74.62 87 GLU A N 1
ATOM 641 C CA . GLU A 1 87 ? 5.745 8.909 0.853 1.00 74.62 87 GLU A CA 1
ATOM 642 C C . GLU A 1 87 ? 4.252 8.563 1.009 1.00 74.62 87 GLU A C 1
ATOM 644 O O . GLU A 1 87 ? 3.901 7.530 1.577 1.00 74.62 87 GLU A O 1
ATOM 649 N N . GLY A 1 88 ? 3.364 9.395 0.452 1.00 80.31 88 GLY A N 1
ATOM 650 C CA . GLY A 1 88 ? 1.918 9.228 0.574 1.00 80.31 88 GLY A CA 1
ATOM 651 C C . GLY A 1 88 ? 1.399 9.496 1.993 1.00 80.31 88 GLY A C 1
ATOM 652 O O . GLY A 1 88 ? 2.144 9.700 2.946 1.00 80.31 88 GLY A O 1
ATOM 653 N N . ALA A 1 89 ? 0.083 9.553 2.123 1.00 86.50 89 ALA A N 1
ATOM 654 C CA . ALA A 1 89 ? -0.650 9.779 3.356 1.00 86.50 89 ALA A CA 1
ATOM 655 C C . ALA A 1 89 ? -2.032 9.139 3.228 1.00 86.50 89 ALA A C 1
ATOM 657 O O . ALA A 1 89 ? -2.581 9.014 2.129 1.00 86.50 89 ALA A O 1
ATOM 658 N N . VAL A 1 90 ? -2.591 8.765 4.375 1.00 91.19 90 VAL A N 1
ATOM 659 C CA . VAL A 1 90 ? -3.900 8.125 4.504 1.00 91.19 90 VAL A CA 1
ATOM 660 C C . VAL A 1 90 ? -4.716 8.903 5.529 1.00 91.19 90 VAL A C 1
ATOM 662 O O . VAL A 1 90 ? -4.213 9.290 6.585 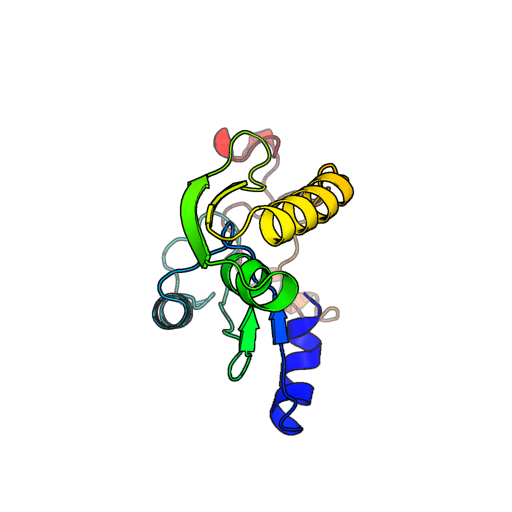1.00 91.19 90 VAL A O 1
ATOM 665 N N . VAL A 1 91 ? -5.988 9.120 5.220 1.00 93.25 91 VAL A N 1
ATOM 666 C CA . VAL A 1 91 ? -6.980 9.749 6.088 1.00 93.25 91 VAL A CA 1
ATOM 667 C C . VAL A 1 91 ? -8.060 8.718 6.393 1.00 93.25 91 VAL A C 1
ATOM 669 O O . VAL A 1 91 ? -8.728 8.202 5.493 1.00 93.25 91 VAL A O 1
ATOM 672 N N . VAL A 1 92 ? -8.229 8.418 7.679 1.00 95.44 92 VAL A N 1
ATOM 673 C CA . VAL A 1 92 ? -9.165 7.408 8.182 1.00 95.44 92 VAL A CA 1
ATOM 674 C C . VAL A 1 92 ? -10.130 8.061 9.161 1.00 95.44 92 VAL A C 1
ATOM 676 O O . VAL A 1 92 ? -9.713 8.827 10.028 1.00 95.44 92 VAL A O 1
ATOM 679 N N . VAL A 1 93 ? -11.415 7.733 9.043 1.00 97.75 93 VAL A N 1
ATOM 680 C CA . VAL A 1 93 ? -12.430 8.035 10.058 1.00 97.75 93 VAL A CA 1
ATOM 681 C C . VAL A 1 93 ? -12.675 6.769 10.864 1.00 97.75 93 VAL A C 1
ATOM 683 O O . VAL A 1 93 ? -13.059 5.753 10.291 1.00 97.75 93 VAL A O 1
ATOM 686 N N . ALA A 1 94 ? -12.460 6.831 12.177 1.00 97.62 94 ALA A N 1
ATOM 687 C CA . ALA A 1 94 ? -12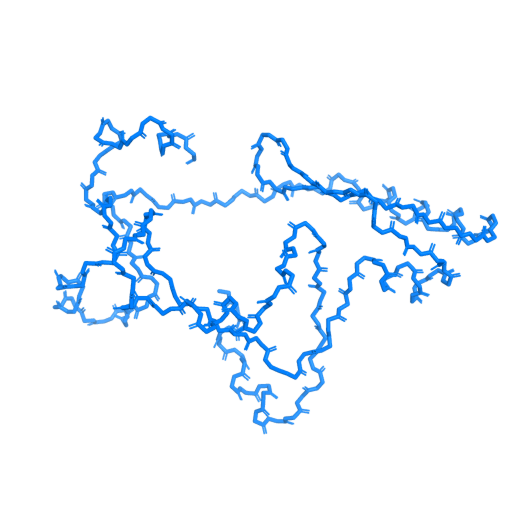.757 5.742 13.103 1.00 97.62 94 ALA A CA 1
ATOM 688 C C . ALA A 1 94 ? -13.960 6.103 13.986 1.00 97.62 94 ALA A C 1
ATOM 690 O O . ALA A 1 94 ? -14.073 7.240 14.445 1.00 97.62 94 ALA A O 1
ATOM 691 N N . SER A 1 95 ? -14.855 5.145 14.221 1.00 98.00 95 SER A N 1
ATOM 692 C CA . SER A 1 95 ? -16.074 5.304 15.022 1.00 98.00 95 SER A CA 1
ATOM 693 C C . SER A 1 95 ? -16.204 4.183 16.055 1.00 98.00 95 SER A C 1
ATOM 695 O O . SER A 1 95 ? -15.881 3.027 15.778 1.00 98.00 95 SER A O 1
ATOM 697 N N . GLY A 1 96 ? -16.677 4.528 17.254 1.00 97.31 96 GLY A N 1
ATOM 698 C CA . GLY A 1 96 ? -16.924 3.587 18.345 1.00 97.31 96 GLY A CA 1
ATOM 699 C C . GLY A 1 96 ? -16.983 4.272 19.710 1.00 97.31 96 GLY A C 1
ATOM 700 O O . GLY A 1 96 ? -17.080 5.496 19.799 1.00 97.31 96 GLY A O 1
ATOM 701 N N . ASP A 1 97 ? -16.921 3.475 20.776 1.00 97.88 97 ASP A N 1
ATOM 702 C CA . ASP A 1 97 ? -16.993 3.975 22.150 1.00 97.88 97 ASP A CA 1
ATOM 703 C C . ASP A 1 97 ? -15.784 4.840 22.516 1.00 97.88 97 ASP A C 1
ATOM 705 O O . ASP A 1 97 ? -14.645 4.551 22.133 1.00 97.88 97 ASP A O 1
ATOM 709 N N . ARG A 1 98 ? -16.018 5.859 23.350 1.00 98.00 98 ARG A N 1
ATOM 710 C CA . ARG A 1 98 ? -14.988 6.807 23.797 1.00 98.00 98 ARG A CA 1
ATOM 711 C C . ARG A 1 98 ? -13.740 6.118 24.347 1.00 98.00 98 ARG A C 1
ATOM 713 O O . ARG A 1 98 ? -12.638 6.457 23.948 1.00 98.00 98 ARG A O 1
ATOM 720 N N . GLU A 1 99 ? -13.903 5.124 25.214 1.00 98.12 99 GLU A N 1
ATOM 721 C CA . GLU A 1 99 ? -12.772 4.417 25.828 1.00 98.12 99 GLU A CA 1
ATOM 722 C C . GLU A 1 99 ? -11.888 3.714 24.786 1.00 98.12 99 GLU A C 1
ATOM 724 O O . GLU A 1 99 ? -10.666 3.668 24.922 1.00 98.12 99 GLU A O 1
ATOM 729 N N . ARG A 1 100 ? -12.492 3.173 23.721 1.00 98.12 100 ARG A N 1
ATOM 730 C CA . ARG A 1 100 ? -11.771 2.514 22.623 1.00 98.12 100 ARG A CA 1
ATOM 731 C C . ARG A 1 100 ? -11.058 3.539 21.747 1.00 98.12 100 ARG A C 1
ATOM 733 O O . ARG A 1 100 ? -9.906 3.314 21.380 1.00 98.12 100 ARG A O 1
ATOM 740 N N . LEU A 1 101 ? -11.721 4.662 21.464 1.00 98.25 101 LEU A N 1
ATOM 741 C CA . LEU A 1 101 ? -11.146 5.792 20.733 1.00 98.25 101 LEU A CA 1
ATOM 742 C C . LEU A 1 101 ? -9.952 6.391 21.481 1.00 98.25 101 LEU A C 1
ATOM 744 O O . LEU A 1 101 ? -8.895 6.560 20.882 1.00 98.25 101 LEU A O 1
ATOM 748 N N . ASP A 1 102 ? -10.074 6.623 22.788 1.00 98.25 102 ASP A N 1
ATOM 749 C CA . ASP A 1 102 ? -9.005 7.186 23.619 1.00 98.25 102 ASP A CA 1
ATOM 750 C C . ASP A 1 102 ? -7.760 6.275 23.610 1.00 98.25 102 ASP A C 1
ATOM 752 O O . ASP A 1 102 ? -6.634 6.756 23.464 1.00 98.25 102 ASP A O 1
ATOM 756 N N . ARG A 1 103 ? -7.944 4.944 23.669 1.00 98.12 103 ARG A N 1
ATOM 757 C CA . ARG A 1 103 ? -6.836 3.979 23.517 1.00 98.12 103 ARG A CA 1
ATOM 758 C C . ARG A 1 103 ? -6.202 4.017 22.128 1.00 98.12 103 ARG A C 1
ATOM 760 O O . ARG A 1 103 ? -4.977 3.947 22.025 1.00 98.12 103 ARG A O 1
ATOM 767 N N . ALA A 1 104 ? -7.015 4.102 21.075 1.00 97.44 104 ALA A N 1
ATOM 768 C CA . ALA A 1 104 ? -6.520 4.172 19.705 1.00 97.44 104 ALA A CA 1
ATOM 769 C C . ALA A 1 104 ? -5.695 5.445 19.478 1.00 97.44 104 ALA A C 1
ATOM 771 O O . ALA A 1 104 ? -4.579 5.364 18.968 1.00 97.44 104 ALA A O 1
ATOM 772 N N . ILE A 1 105 ? -6.201 6.596 19.931 1.00 97.06 105 ILE A N 1
ATOM 773 C CA . ILE A 1 105 ? -5.511 7.889 19.866 1.00 97.06 105 ILE A CA 1
ATOM 774 C C . ILE A 1 105 ? -4.172 7.808 20.600 1.00 97.06 105 ILE A C 1
ATOM 776 O O . ILE A 1 105 ? -3.147 8.156 20.023 1.00 97.06 105 ILE A O 1
ATOM 780 N N . ALA A 1 106 ? -4.154 7.284 21.830 1.00 97.19 106 ALA A N 1
ATOM 781 C CA . ALA A 1 106 ? -2.925 7.174 22.611 1.00 97.19 106 ALA A CA 1
ATOM 782 C C . ALA A 1 106 ? -1.83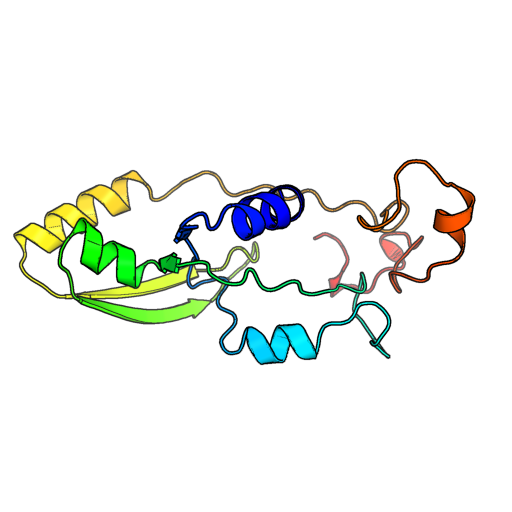5 6.352 21.896 1.00 97.19 106 ALA A C 1
ATOM 784 O O . ALA A 1 106 ? -0.675 6.766 21.878 1.00 97.19 106 ALA A O 1
ATOM 785 N N . LEU A 1 107 ? -2.189 5.216 21.275 1.00 96.12 107 LEU A N 1
ATOM 786 C CA . LEU A 1 107 ? -1.215 4.421 20.520 1.00 96.12 107 LEU A CA 1
ATOM 787 C C . LEU A 1 107 ? -0.755 5.149 19.252 1.00 96.12 107 LEU A C 1
ATOM 789 O O . LEU A 1 107 ? 0.443 5.199 18.985 1.00 96.12 107 LEU A O 1
ATOM 793 N N . ILE A 1 108 ? -1.685 5.717 18.483 1.00 93.94 108 ILE A N 1
ATOM 794 C CA . ILE A 1 108 ? -1.379 6.384 17.212 1.00 93.94 108 ILE A CA 1
ATOM 795 C C . ILE A 1 108 ? -0.457 7.588 17.433 1.00 93.94 108 ILE A C 1
A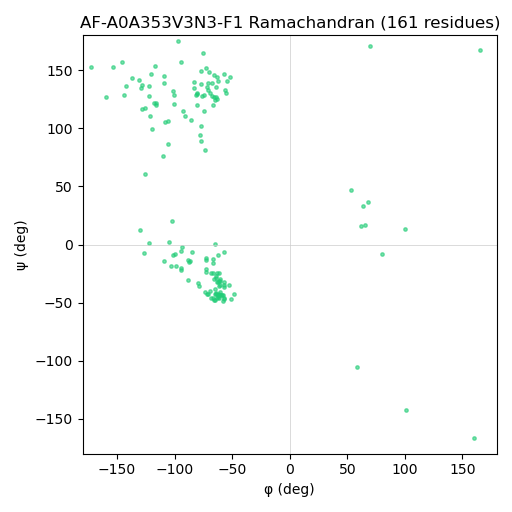TOM 797 O O . ILE A 1 108 ? 0.534 7.734 16.721 1.00 93.94 108 ILE A O 1
ATOM 801 N N . GLU A 1 109 ? -0.733 8.421 18.434 1.00 94.50 109 GLU A N 1
ATOM 802 C CA . GLU A 1 109 ? 0.125 9.563 18.775 1.00 94.50 109 GLU A CA 1
ATOM 803 C C . GLU A 1 109 ? 1.516 9.117 19.251 1.00 94.50 109 GLU A C 1
ATOM 805 O O . GLU A 1 109 ? 2.495 9.817 19.015 1.00 94.50 109 GLU A O 1
ATOM 810 N N . SER A 1 110 ? 1.638 7.929 19.859 1.00 94.50 110 SER A N 1
ATOM 811 C CA . SER A 1 110 ? 2.943 7.399 20.285 1.00 94.50 110 SER A CA 1
ATOM 812 C C . SER A 1 110 ? 3.838 6.928 19.132 1.00 94.50 110 SER A C 1
ATOM 814 O O . SER A 1 110 ? 5.056 6.890 19.296 1.00 94.50 110 SER A O 1
ATOM 816 N N . ILE A 1 111 ? 3.251 6.570 17.982 1.00 90.81 111 ILE A N 1
ATOM 817 C CA . ILE A 1 111 ? 3.983 6.093 16.794 1.00 90.81 111 ILE A CA 1
ATOM 818 C C . ILE A 1 111 ? 4.112 7.166 15.705 1.00 90.81 111 ILE A C 1
ATOM 820 O O . ILE A 1 111 ? 4.951 7.057 14.814 1.00 90.81 111 ILE A O 1
ATOM 824 N N . LYS A 1 112 ? 3.285 8.216 15.732 1.00 87.50 112 LYS A N 1
ATOM 825 C CA . LYS A 1 112 ? 3.399 9.323 14.777 1.00 87.50 112 LYS A CA 1
ATOM 826 C C . LYS A 1 112 ? 4.734 10.054 14.964 1.00 87.50 112 LYS A C 1
ATOM 828 O O . LYS A 1 112 ? 5.125 10.384 16.077 1.00 87.50 112 LYS A O 1
ATOM 833 N N . GLY A 1 113 ? 5.404 10.359 13.849 1.00 83.06 113 GLY A N 1
ATOM 834 C CA . GLY A 1 113 ? 6.689 11.073 13.841 1.00 83.06 113 GLY A CA 1
ATOM 835 C C . GLY A 1 113 ? 7.923 10.185 13.662 1.00 83.06 113 GLY A C 1
ATOM 836 O O . GLY A 1 113 ? 9.038 10.658 13.879 1.00 83.06 113 GLY A O 1
ATOM 837 N N . GLU A 1 114 ? 7.747 8.923 13.257 1.00 83.38 114 GLU A N 1
ATOM 838 C CA . GLU A 1 114 ? 8.860 8.081 12.812 1.00 83.38 114 GLU A CA 1
ATOM 839 C C . GLU A 1 114 ? 9.700 8.777 11.729 1.00 83.38 114 GLU A C 1
ATOM 841 O O . GLU A 1 114 ? 9.197 9.525 10.885 1.00 83.38 114 GLU A O 1
ATOM 846 N N . ILE A 1 115 ? 11.013 8.543 11.773 1.00 83.50 115 ILE A N 1
ATOM 847 C CA . ILE A 1 115 ? 11.956 9.155 10.836 1.00 83.50 115 ILE A CA 1
ATOM 848 C C . ILE A 1 115 ? 11.645 8.649 9.427 1.00 83.50 115 ILE A C 1
ATOM 850 O O . ILE A 1 115 ? 11.634 7.441 9.190 1.00 83.50 115 ILE A O 1
ATOM 854 N N . ALA A 1 116 ? 11.457 9.583 8.492 1.00 80.69 116 ALA A N 1
ATOM 855 C CA . ALA A 1 116 ? 11.231 9.262 7.091 1.00 80.69 116 ALA A CA 1
ATOM 856 C C . ALA A 1 116 ? 12.342 8.360 6.535 1.00 80.69 116 ALA A C 1
ATOM 858 O O . ALA A 1 116 ? 13.536 8.545 6.819 1.00 80.69 116 ALA A O 1
ATOM 859 N N . LEU A 1 117 ? 11.943 7.395 5.708 1.00 78.00 117 LEU A N 1
ATOM 860 C CA . LEU A 1 117 ? 12.895 6.583 4.969 1.00 78.00 117 LEU A CA 1
ATOM 861 C C . LEU A 1 117 ? 13.688 7.491 4.023 1.00 78.00 117 LEU A C 1
ATOM 863 O O . LEU A 1 117 ? 13.154 8.418 3.426 1.00 78.00 117 LEU A O 1
ATOM 867 N N . ARG A 1 118 ? 14.988 7.225 3.889 1.00 77.50 118 ARG A N 1
ATOM 868 C CA . ARG A 1 118 ? 15.863 7.920 2.934 1.00 77.50 118 ARG A CA 1
ATOM 869 C C . ARG A 1 118 ? 16.261 6.946 1.830 1.00 77.50 118 ARG A C 1
ATOM 871 O O . ARG A 1 118 ? 17.366 6.397 1.889 1.00 77.50 118 ARG A O 1
ATOM 878 N N . PRO A 1 119 ? 15.363 6.637 0.879 1.00 72.81 119 PRO A N 1
ATOM 879 C CA . PRO A 1 119 ? 15.707 5.755 -0.222 1.00 72.81 119 PRO A CA 1
ATOM 880 C C . PRO A 1 119 ? 16.820 6.399 -1.057 1.00 72.81 119 PRO A C 1
ATOM 882 O O . PRO A 1 119 ? 16.695 7.525 -1.523 1.00 72.81 119 PRO A O 1
ATOM 885 N N . ALA A 1 120 ? 17.927 5.681 -1.244 1.00 71.75 120 ALA A N 1
ATOM 886 C CA . ALA A 1 120 ? 19.010 6.121 -2.114 1.00 71.75 120 ALA A CA 1
ATOM 887 C C . ALA A 1 120 ? 18.799 5.545 -3.518 1.00 71.75 120 ALA A C 1
ATOM 889 O O . ALA A 1 120 ? 18.866 4.329 -3.722 1.00 71.75 120 ALA A O 1
ATOM 890 N N . LYS A 1 121 ? 18.556 6.419 -4.492 1.00 75.44 121 LYS A N 1
ATOM 891 C CA . LYS A 1 121 ? 18.533 6.062 -5.912 1.00 75.44 121 LYS A CA 1
ATOM 892 C C . LYS A 1 121 ? 19.966 6.063 -6.459 1.00 75.44 121 LYS A C 1
ATOM 894 O O . LYS A 1 121 ? 20.736 6.982 -6.198 1.00 75.44 121 LYS A O 1
ATOM 899 N N . SER A 1 122 ? 20.339 5.041 -7.232 1.00 79.56 122 SER A N 1
ATOM 900 C CA . SER A 1 122 ? 21.606 5.056 -7.979 1.00 79.56 122 SER A CA 1
ATOM 901 C C . SER A 1 122 ? 21.552 6.066 -9.129 1.00 79.56 122 SER A C 1
ATOM 903 O O . SER A 1 122 ? 20.499 6.255 -9.740 1.00 79.56 122 SER A O 1
ATOM 905 N N . LEU A 1 123 ? 22.692 6.666 -9.474 1.00 84.69 123 LEU A N 1
ATOM 906 C CA . LEU A 1 123 ? 22.781 7.559 -10.629 1.00 84.69 123 LEU A CA 1
ATOM 907 C C . LEU A 1 123 ? 22.473 6.792 -11.916 1.00 84.69 123 LEU A C 1
ATOM 909 O O . LEU A 1 123 ? 22.860 5.635 -12.074 1.00 84.69 123 LEU A O 1
ATOM 913 N N . CYS A 1 124 ? 21.818 7.442 -12.878 1.00 86.94 124 CYS A N 1
ATOM 914 C CA . CYS A 1 124 ? 21.501 6.803 -14.158 1.00 86.94 124 CYS A CA 1
ATOM 915 C C . CYS A 1 124 ? 22.764 6.365 -14.928 1.00 86.94 124 CYS A C 1
ATOM 917 O O . CYS A 1 124 ? 22.713 5.400 -15.693 1.00 86.94 124 CYS A O 1
ATOM 919 N N . THR A 1 125 ? 23.904 7.011 -14.662 1.00 86.19 125 THR A N 1
ATOM 920 C CA . THR A 1 125 ? 25.228 6.673 -15.206 1.00 86.19 125 THR A CA 1
ATOM 921 C C . THR A 1 125 ? 25.725 5.290 -14.783 1.00 86.19 125 THR A C 1
ATOM 923 O O . THR A 1 125 ? 26.411 4.632 -15.562 1.00 86.19 125 THR A O 1
ATOM 926 N N . ASN A 1 126 ? 25.372 4.826 -13.579 1.00 80.56 126 ASN A N 1
ATOM 927 C CA . ASN A 1 126 ? 25.851 3.562 -13.009 1.00 80.56 126 ASN A CA 1
ATOM 928 C C . ASN A 1 126 ? 24.733 2.654 -12.466 1.00 80.56 126 ASN A C 1
ATOM 930 O O . ASN A 1 126 ? 25.011 1.675 -11.773 1.00 80.56 126 ASN A O 1
ATOM 934 N N . CYS A 1 127 ? 23.474 2.954 -12.783 1.00 80.19 127 CYS A N 1
ATOM 935 C CA . CYS A 1 127 ? 22.331 2.174 -12.334 1.00 80.19 127 CYS A CA 1
ATOM 936 C C . CYS A 1 127 ? 22.344 0.770 -12.964 1.00 80.19 127 CYS A C 1
ATOM 938 O O . CYS A 1 127 ? 22.289 0.602 -14.189 1.00 80.19 127 CYS A O 1
ATOM 940 N N . LEU A 1 128 ? 22.402 -0.253 -12.109 1.00 69.94 128 LEU A N 1
ATOM 941 C CA . LEU A 1 128 ? 22.367 -1.656 -12.507 1.00 69.94 128 LEU A CA 1
ATOM 942 C C . LEU A 1 128 ? 20.962 -2.234 -12.284 1.00 69.94 128 LEU A C 1
ATOM 944 O O . LEU A 1 128 ? 20.402 -2.056 -11.202 1.00 69.94 128 LEU A O 1
ATOM 948 N N . PRO A 1 129 ? 20.382 -2.951 -13.264 1.00 65.94 129 PRO A N 1
ATOM 949 C CA . PRO A 1 129 ? 19.122 -3.647 -13.055 1.00 65.94 129 PRO A CA 1
ATOM 950 C C . PRO A 1 129 ? 19.326 -4.823 -12.086 1.00 65.94 129 PRO A C 1
ATOM 952 O O . PRO A 1 129 ? 20.215 -5.654 -12.268 1.00 65.94 129 PRO A O 1
ATOM 955 N N . THR A 1 130 ? 18.467 -4.907 -11.068 1.00 59.16 130 THR A N 1
ATOM 956 C CA . THR A 1 130 ? 18.531 -5.853 -9.930 1.00 59.16 130 THR A CA 1
ATOM 957 C C . THR A 1 130 ? 18.431 -7.340 -10.316 1.00 59.16 130 THR A C 1
ATOM 959 O O . THR A 1 130 ? 18.622 -8.214 -9.478 1.00 59.16 130 THR A O 1
ATOM 962 N N . ILE A 1 131 ? 18.121 -7.640 -11.576 1.00 55.44 131 ILE A N 1
ATOM 963 C CA . ILE A 1 131 ? 17.874 -8.986 -12.123 1.00 55.44 131 ILE A CA 1
ATOM 964 C C . ILE A 1 131 ? 19.105 -9.643 -12.760 1.00 55.44 131 ILE A C 1
ATOM 966 O O . ILE A 1 131 ? 19.028 -10.805 -13.150 1.00 55.44 131 ILE A O 1
ATOM 970 N N . LEU A 1 132 ? 20.240 -8.946 -12.873 1.00 52.31 132 LEU A N 1
ATOM 971 C CA . LEU A 1 132 ? 21.452 -9.571 -13.403 1.00 52.31 132 LEU A CA 1
ATOM 972 C C . LEU A 1 132 ? 22.077 -10.481 -12.334 1.00 52.31 132 LEU A C 1
ATOM 974 O O . LEU A 1 132 ? 22.330 -10.006 -11.221 1.00 52.31 132 LEU A O 1
ATOM 978 N N . PRO A 1 133 ? 22.375 -11.762 -12.638 1.00 47.91 133 PRO A N 1
ATOM 979 C CA . PRO A 1 133 ? 23.223 -12.554 -11.765 1.00 47.91 133 PRO A CA 1
ATOM 980 C C . PRO A 1 133 ? 24.532 -11.788 -11.594 1.00 47.91 133 PRO A C 1
ATOM 982 O O . PRO A 1 133 ? 25.129 -11.316 -12.563 1.00 47.91 133 PRO A O 1
ATOM 985 N N . ALA A 1 134 ? 24.962 -11.634 -10.344 1.00 51.78 134 ALA A N 1
ATOM 986 C CA . ALA A 1 134 ? 26.074 -10.774 -9.956 1.00 51.78 134 ALA A CA 1
ATOM 987 C C . ALA A 1 134 ? 27.411 -11.089 -10.667 1.00 51.78 134 ALA A C 1
ATOM 989 O O . ALA A 1 134 ? 28.346 -10.306 -10.535 1.00 51.78 134 ALA A O 1
ATOM 990 N N . ASN A 1 135 ? 27.503 -12.165 -11.459 1.00 52.34 135 ASN A N 1
ATOM 991 C CA . ASN A 1 135 ? 28.763 -12.767 -11.889 1.00 52.34 135 ASN A CA 1
ATOM 992 C C . ASN A 1 135 ? 28.987 -12.864 -13.412 1.00 52.34 135 ASN A C 1
ATOM 994 O O . ASN A 1 135 ? 30.031 -13.378 -13.796 1.00 52.34 135 ASN A O 1
ATOM 998 N N . ASP A 1 136 ? 28.084 -12.387 -14.278 1.00 56.44 136 ASP A N 1
ATOM 999 C CA . ASP A 1 136 ? 28.308 -12.432 -15.736 1.00 56.44 136 ASP A CA 1
ATOM 1000 C C . ASP A 1 136 ? 28.320 -11.027 -16.350 1.00 56.44 136 ASP A C 1
ATOM 1002 O O . ASP A 1 136 ? 27.273 -10.418 -16.567 1.00 56.44 136 ASP A O 1
ATOM 1006 N N . GLU A 1 137 ? 29.520 -10.491 -16.592 1.00 53.50 137 GLU A N 1
ATOM 1007 C CA . GLU A 1 137 ? 29.734 -9.169 -17.195 1.00 53.50 137 GLU A CA 1
ATOM 1008 C C . GLU A 1 137 ? 29.217 -9.055 -18.633 1.00 53.50 137 GLU A C 1
ATOM 1010 O O . GLU A 1 137 ? 28.836 -7.954 -19.041 1.00 53.50 137 GLU A O 1
ATOM 1015 N N . ALA A 1 138 ? 29.147 -10.159 -19.385 1.00 54.59 138 ALA A N 1
ATOM 1016 C CA . ALA A 1 138 ? 28.679 -10.148 -20.769 1.00 54.59 138 ALA A CA 1
ATOM 1017 C C . ALA A 1 138 ? 27.162 -9.912 -20.835 1.00 54.59 138 ALA A C 1
ATOM 1019 O O . ALA A 1 138 ? 26.700 -9.046 -21.580 1.00 54.59 138 ALA A O 1
ATOM 1020 N N . ALA A 1 139 ? 26.398 -10.564 -19.951 1.00 52.91 139 ALA A N 1
ATOM 1021 C CA . ALA A 1 139 ? 24.953 -10.364 -19.830 1.00 52.91 139 ALA A CA 1
ATOM 1022 C C . ALA A 1 139 ? 24.571 -8.929 -19.398 1.00 52.91 139 ALA A C 1
ATOM 1024 O O . ALA A 1 139 ? 23.479 -8.451 -19.708 1.00 52.91 139 ALA A O 1
ATOM 1025 N N . ARG A 1 140 ? 25.473 -8.193 -18.720 1.00 52.06 140 ARG A N 1
ATOM 1026 C CA . ARG A 1 140 ? 25.221 -6.802 -18.277 1.00 52.06 140 ARG A CA 1
ATOM 1027 C C . ARG A 1 140 ? 25.081 -5.811 -19.440 1.00 52.06 140 ARG A C 1
ATOM 1029 O O . ARG A 1 140 ? 24.472 -4.749 -19.251 1.00 52.06 140 ARG A O 1
ATOM 1036 N N . ARG A 1 141 ? 25.667 -6.132 -20.602 1.00 51.47 141 ARG A N 1
ATOM 1037 C CA . ARG A 1 141 ? 25.881 -5.206 -21.728 1.00 51.47 141 ARG A CA 1
ATOM 1038 C C . ARG A 1 141 ? 24.789 -5.246 -22.802 1.00 51.47 141 ARG A C 1
ATOM 1040 O O . ARG A 1 141 ? 24.651 -4.261 -23.515 1.00 51.47 141 ARG A O 1
ATOM 1047 N N . GLU A 1 142 ? 24.001 -6.317 -22.886 1.00 57.56 142 GLU A N 1
ATOM 1048 C CA . GLU A 1 142 ? 23.028 -6.510 -23.979 1.00 57.56 142 GLU A CA 1
ATOM 1049 C C . GLU A 1 142 ? 21.576 -6.142 -23.636 1.00 57.56 142 GLU A C 1
ATOM 1051 O O . GLU A 1 142 ? 20.781 -5.902 -24.542 1.00 57.56 142 GLU A O 1
ATOM 1056 N N . VAL A 1 143 ? 21.201 -6.047 -22.356 1.00 61.75 143 VAL A N 1
ATOM 1057 C CA . VAL A 1 143 ? 19.798 -5.800 -21.983 1.00 61.75 143 VAL A CA 1
ATOM 1058 C C . VAL A 1 143 ? 19.514 -4.298 -21.864 1.00 61.75 143 VAL A C 1
ATOM 1060 O O . VAL A 1 143 ? 19.969 -3.639 -20.923 1.00 61.75 143 VAL A O 1
ATOM 1063 N N . ASP A 1 144 ? 18.721 -3.756 -22.795 1.00 70.94 144 ASP A N 1
ATOM 1064 C CA . ASP A 1 144 ? 18.142 -2.409 -22.692 1.00 70.94 144 ASP A CA 1
ATOM 1065 C C . ASP A 1 144 ? 17.000 -2.387 -21.661 1.00 70.94 144 ASP A C 1
ATOM 1067 O O . ASP A 1 144 ? 15.806 -2.514 -21.969 1.00 70.94 144 ASP A O 1
ATOM 1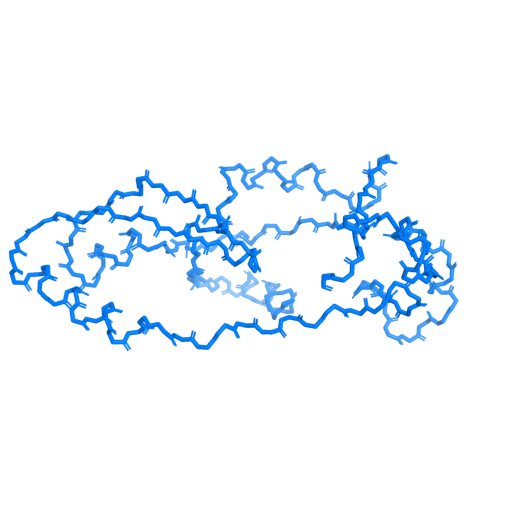071 N N . SER A 1 145 ? 17.396 -2.281 -20.393 1.00 78.88 145 SER A N 1
ATOM 1072 C CA . SER A 1 145 ? 16.493 -2.307 -19.245 1.00 78.88 145 SER A CA 1
ATOM 1073 C C . SER A 1 145 ? 15.925 -0.933 -18.879 1.00 78.88 145 SER A C 1
ATOM 1075 O O . SER A 1 145 ? 15.002 -0.878 -18.072 1.00 78.88 145 SER A O 1
ATOM 1077 N N . CYS A 1 146 ? 16.490 0.172 -19.386 1.00 87.56 146 CYS A N 1
ATOM 1078 C CA . CYS A 1 146 ? 16.106 1.533 -18.999 1.00 87.56 146 CYS A CA 1
ATOM 1079 C C . CYS A 1 146 ? 16.521 2.580 -20.041 1.00 87.56 146 CYS A C 1
ATOM 1081 O O . CYS A 1 146 ? 17.706 2.741 -20.322 1.00 87.56 146 CYS A O 1
ATOM 1083 N N . MET A 1 147 ? 15.565 3.401 -20.487 1.00 88.19 147 MET A N 1
ATOM 1084 C CA . MET A 1 147 ? 15.789 4.454 -21.494 1.00 88.19 147 MET A CA 1
ATOM 1085 C C . MET A 1 147 ? 16.710 5.612 -21.048 1.00 88.19 147 MET A C 1
ATOM 1087 O O . MET A 1 147 ? 17.112 6.445 -21.864 1.00 88.19 147 MET A O 1
ATOM 1091 N N . TYR A 1 148 ? 17.010 5.708 -19.749 1.00 89.12 148 TYR A N 1
ATOM 1092 C CA . TYR A 1 148 ? 17.894 6.730 -19.173 1.00 89.12 148 TYR A CA 1
ATOM 1093 C C . TYR A 1 148 ? 19.277 6.187 -18.799 1.00 89.12 148 TYR A C 1
ATOM 1095 O O . TYR A 1 148 ? 20.097 6.926 -18.262 1.00 89.12 148 TYR A O 1
ATOM 1103 N N . ARG A 1 149 ? 19.554 4.904 -19.059 1.00 86.75 149 ARG A N 1
ATOM 1104 C CA . ARG A 1 149 ? 20.830 4.270 -18.717 1.00 86.75 149 ARG A CA 1
ATOM 1105 C C . ARG A 1 149 ? 22.007 5.020 -19.349 1.00 86.75 149 ARG A C 1
ATOM 1107 O O . ARG A 1 149 ? 21.981 5.328 -20.535 1.00 86.75 149 ARG A O 1
ATOM 1114 N N . GLY A 1 150 ? 23.039 5.283 -18.551 1.00 85.81 150 GLY A N 1
ATOM 1115 C CA . GLY A 1 150 ? 24.267 5.946 -18.995 1.00 85.81 150 GLY A CA 1
ATOM 1116 C C . GLY A 1 150 ? 24.176 7.469 -19.111 1.00 85.81 150 GLY A C 1
ATOM 1117 O O . GLY A 1 150 ? 25.211 8.098 -19.291 1.00 85.81 150 GLY A O 1
ATOM 1118 N N . LYS A 1 151 ? 22.983 8.061 -18.970 1.00 89.25 151 LYS A N 1
ATOM 1119 C CA . LYS A 1 151 ? 22.795 9.513 -19.071 1.00 89.25 151 LYS A CA 1
ATOM 1120 C C . LYS A 1 151 ? 23.253 10.230 -17.806 1.00 89.25 151 LYS A C 1
ATOM 1122 O O . LYS A 1 151 ? 22.966 9.772 -16.694 1.00 89.25 151 LYS A O 1
ATOM 1127 N N . ALA A 1 152 ? 23.932 11.355 -17.991 1.00 89.94 152 ALA A N 1
ATOM 1128 C CA . ALA A 1 152 ? 24.248 12.303 -16.934 1.00 89.94 152 ALA A CA 1
ATOM 1129 C C . ALA A 1 152 ? 23.012 13.134 -16.542 1.00 89.94 152 ALA A C 1
ATOM 1131 O O . ALA A 1 152 ? 21.999 13.159 -17.243 1.00 89.94 152 ALA A O 1
ATOM 1132 N N . GLU A 1 153 ? 23.082 13.798 -15.390 1.00 87.94 153 GLU A N 1
ATOM 1133 C CA . GLU A 1 153 ? 21.951 14.514 -14.784 1.00 87.94 153 GLU A CA 1
ATOM 1134 C C . GLU A 1 153 ? 21.398 15.639 -15.679 1.00 87.94 153 GLU A C 1
ATOM 1136 O O . GLU A 1 153 ? 20.194 15.883 -15.737 1.00 87.94 153 GLU A O 1
ATOM 1141 N N . ASP A 1 154 ? 22.269 16.307 -16.429 1.00 91.44 154 ASP A N 1
ATOM 1142 C CA . ASP A 1 154 ? 21.939 17.376 -17.369 1.00 91.44 154 ASP A CA 1
ATOM 1143 C C . ASP A 1 154 ? 21.256 16.875 -18.653 1.00 91.44 154 ASP A C 1
ATOM 1145 O O . ASP A 1 154 ? 20.527 17.634 -19.297 1.00 91.44 154 ASP A O 1
ATOM 1149 N N . GLU A 1 155 ? 21.416 15.594 -18.988 1.00 92.00 155 GLU A N 1
ATOM 1150 C CA . GLU A 1 155 ? 20.773 14.931 -20.129 1.00 92.00 155 GLU A CA 1
ATOM 1151 C C . GLU A 1 155 ? 19.393 14.347 -19.782 1.00 92.00 155 GLU A C 1
ATOM 1153 O O . GLU A 1 155 ? 18.618 13.971 -20.671 1.00 92.00 155 GLU A O 1
ATOM 1158 N N . LEU A 1 156 ? 19.062 14.245 -18.490 1.00 90.31 156 LEU A N 1
ATOM 1159 C CA . LEU A 1 156 ? 17.766 13.745 -18.042 1.00 90.31 156 LEU A CA 1
ATOM 1160 C C . LEU A 1 156 ? 16.656 14.777 -18.295 1.00 90.31 156 LEU A C 1
ATOM 1162 O O . LEU A 1 156 ? 16.907 15.986 -18.282 1.00 90.31 156 LEU A O 1
ATOM 1166 N N . PRO A 1 157 ? 15.399 14.347 -18.495 1.00 89.69 157 PRO A N 1
ATOM 1167 C CA . PRO A 1 157 ? 14.264 15.264 -18.505 1.00 89.69 157 PRO A CA 1
ATOM 1168 C C . PRO A 1 157 ? 14.173 16.052 -17.187 1.00 89.69 157 PRO A C 1
ATOM 1170 O O . PRO A 1 157 ? 14.466 15.473 -16.144 1.00 89.69 157 PRO A O 1
ATOM 1173 N N . PRO A 1 158 ? 13.713 17.320 -17.183 1.00 88.25 158 PRO A N 1
ATOM 1174 C CA . PRO A 1 158 ? 13.673 18.150 -15.973 1.00 88.25 158 PRO A CA 1
ATOM 1175 C C . PRO A 1 158 ? 12.964 17.501 -14.779 1.00 88.25 158 PRO A C 1
ATOM 1177 O O . PRO A 1 158 ? 13.408 17.658 -13.652 1.00 88.25 158 PRO A O 1
ATOM 1180 N N . PHE A 1 159 ? 11.911 16.717 -15.026 1.00 84.00 159 PHE A N 1
ATOM 1181 C CA . PHE A 1 159 ? 11.157 16.010 -13.985 1.00 84.00 159 PHE A CA 1
ATOM 1182 C C . PHE A 1 159 ? 11.892 14.801 -13.373 1.00 84.00 159 PHE A C 1
ATOM 1184 O O . PHE A 1 159 ? 11.426 14.247 -12.387 1.00 84.00 159 PHE A O 1
ATOM 1191 N N . MET A 1 160 ? 13.004 14.359 -13.969 1.00 80.88 160 MET A N 1
ATOM 1192 C CA . MET A 1 160 ? 13.856 13.276 -13.457 1.00 80.88 160 MET A CA 1
ATOM 1193 C C . MET A 1 160 ? 15.120 13.795 -12.769 1.00 80.88 160 MET A C 1
ATOM 1195 O O . MET A 1 160 ? 15.837 12.982 -12.182 1.00 80.88 160 MET A O 1
ATOM 1199 N N . ARG A 1 161 ? 15.403 15.102 -12.873 1.00 81.69 161 ARG A N 1
ATOM 1200 C CA . ARG A 1 161 ? 16.583 15.732 -12.277 1.00 81.69 161 ARG A CA 1
ATOM 1201 C C . ARG A 1 161 ? 16.335 15.995 -10.795 1.00 81.69 161 ARG A C 1
ATOM 1203 O O . ARG A 1 161 ? 15.324 16.604 -10.460 1.00 81.69 161 ARG A O 1
ATOM 1210 N N . GLY A 1 162 ? 17.258 15.597 -9.927 1.00 65.56 162 GLY A N 1
ATOM 1211 C CA . GLY A 1 162 ? 17.234 15.955 -8.506 1.00 65.56 162 GLY A CA 1
ATOM 1212 C C . GLY A 1 162 ? 16.097 15.334 -7.688 1.00 65.56 162 GLY A C 1
ATOM 1213 O O . GLY A 1 162 ? 15.577 16.003 -6.797 1.00 65.56 162 GLY A O 1
ATOM 1214 N N . ALA A 1 163 ? 15.730 14.083 -7.985 1.00 53.88 163 ALA A N 1
ATOM 1215 C CA . ALA A 1 163 ? 14.995 13.221 -7.053 1.00 53.88 163 ALA A CA 1
ATOM 1216 C C . ALA A 1 163 ? 15.971 12.421 -6.183 1.00 53.88 163 ALA A C 1
ATOM 1218 O O . ALA A 1 163 ? 16.881 11.791 -6.778 1.00 53.88 163 ALA A O 1
#

Radius of gyration: 20.5 Å; Cα contacts (8 Å, |Δi|>4): 157; chains: 1; bounding box: 47×43×52 Å

Secondary structure (DSSP, 8-state):
-THHHHHHHHHHTT--EEEE--GGG--TTHHHHHHH--TTT-S--SSB-------TTEEEE-HHHHHHHHH--EEEEEEEE--SSS--EEEEEEES-HHHHHHHHHHHHHHTTPPPP---PPPTTTPPPTTS-TT-TTHHHH---BTTTT--GGGS-GGGTT-